Protein AF-A0A0A6ZTN2-F1 (afdb_monomer_lite)

Structure (mmCIF, N/CA/C/O backbone):
data_AF-A0A0A6ZTN2-F1
#
_entry.id   AF-A0A0A6ZTN2-F1
#
loop_
_atom_site.group_PDB
_atom_site.id
_atom_site.type_symbol
_atom_site.label_atom_id
_atom_site.label_alt_id
_atom_site.label_comp_id
_atom_site.label_asym_id
_atom_site.label_entity_id
_atom_site.label_seq_id
_atom_site.pdbx_PDB_ins_code
_atom_site.Cartn_x
_atom_site.Cartn_y
_atom_site.Cartn_z
_atom_site.occupancy
_atom_site.B_iso_or_equiv
_atom_site.auth_seq_id
_atom_site.auth_comp_id
_atom_site.auth_asym_id
_atom_site.auth_atom_id
_atom_site.pdbx_PDB_model_num
ATOM 1 N N . MET A 1 1 ? -2.021 -9.332 -8.315 1.00 92.94 1 MET A N 1
ATOM 2 C CA . MET A 1 1 ? -2.957 -8.380 -8.955 1.00 92.94 1 MET A CA 1
ATOM 3 C C . MET A 1 1 ? -2.185 -7.145 -9.375 1.00 92.94 1 MET A C 1
ATOM 5 O O . MET A 1 1 ? -1.111 -6.936 -8.828 1.00 92.94 1 MET A O 1
ATOM 9 N N . ASP A 1 2 ? -2.707 -6.347 -10.296 1.00 94.62 2 ASP A N 1
ATOM 10 C CA . ASP A 1 2 ? -2.113 -5.050 -10.625 1.00 94.62 2 ASP A CA 1
ATOM 11 C C . ASP A 1 2 ? -2.665 -4.001 -9.651 1.00 94.62 2 ASP A C 1
ATOM 13 O O . ASP A 1 2 ? -3.872 -3.760 -9.595 1.00 94.62 2 ASP A O 1
ATOM 17 N N . ILE A 1 3 ? -1.795 -3.428 -8.817 1.00 95.75 3 ILE A N 1
ATOM 18 C CA . ILE A 1 3 ? -2.171 -2.436 -7.808 1.00 95.75 3 ILE A CA 1
ATOM 19 C C . ILE A 1 3 ? -2.215 -1.067 -8.484 1.00 95.75 3 ILE A C 1
ATOM 21 O O . ILE A 1 3 ? -1.203 -0.376 -8.604 1.00 95.75 3 ILE A O 1
ATOM 25 N N . GLY A 1 4 ? -3.409 -0.716 -8.962 1.00 93.19 4 GLY A N 1
ATOM 26 C CA . GLY A 1 4 ? -3.711 0.548 -9.636 1.00 93.19 4 GLY A CA 1
ATOM 27 C C . GLY A 1 4 ? -3.679 0.506 -11.165 1.00 93.19 4 GLY A C 1
ATOM 28 O O . GLY A 1 4 ? -4.136 1.467 -11.773 1.00 93.19 4 GLY A O 1
ATOM 29 N N . GLY A 1 5 ? -3.219 -0.593 -11.777 1.00 92.69 5 GLY A N 1
ATOM 30 C CA . GLY A 1 5 ? -3.446 -0.914 -13.195 1.00 92.69 5 GLY A CA 1
ATOM 31 C C . GLY A 1 5 ? -2.608 -0.147 -14.225 1.00 92.69 5 GLY A C 1
ATOM 32 O O . GLY A 1 5 ? -2.797 -0.357 -15.418 1.00 92.69 5 GLY A O 1
ATOM 33 N N . ASP A 1 6 ? -1.694 0.720 -13.791 1.00 91.69 6 ASP A N 1
ATOM 34 C CA . ASP A 1 6 ? -0.752 1.457 -14.640 1.00 91.69 6 ASP A CA 1
ATOM 35 C C . ASP A 1 6 ? 0.474 1.905 -13.804 1.00 91.69 6 ASP A C 1
ATOM 37 O O . ASP A 1 6 ? 0.542 1.627 -12.603 1.00 91.69 6 ASP A O 1
ATOM 41 N N . SER A 1 7 ? 1.436 2.594 -14.428 1.00 87.62 7 SER A N 1
ATOM 42 C CA . SER A 1 7 ? 2.713 3.006 -13.820 1.00 87.62 7 SER A CA 1
ATOM 43 C C . SER A 1 7 ? 2.737 4.426 -13.237 1.00 87.62 7 SER A C 1
ATOM 45 O O . SER A 1 7 ? 3.815 4.977 -13.005 1.00 87.62 7 SER A O 1
ATOM 47 N N . GLN A 1 8 ? 1.589 5.083 -13.082 1.00 92.50 8 GLN A N 1
ATOM 48 C CA . GLN A 1 8 ? 1.529 6.427 -12.512 1.00 92.50 8 GLN A CA 1
ATOM 49 C C . GLN A 1 8 ? 1.782 6.409 -10.999 1.00 92.50 8 GLN A C 1
ATOM 51 O O . GLN A 1 8 ? 1.790 5.375 -10.329 1.00 92.50 8 GLN A O 1
ATOM 56 N N . VAL A 1 9 ? 1.980 7.599 -10.447 1.00 95.06 9 VAL A N 1
ATOM 57 C CA . VAL A 1 9 ? 2.163 7.789 -9.010 1.00 95.06 9 VAL A CA 1
ATOM 58 C C . VAL A 1 9 ? 0.823 7.890 -8.287 1.00 95.06 9 VAL A C 1
ATOM 60 O O . VAL A 1 9 ? -0.187 8.304 -8.862 1.00 95.06 9 VAL A O 1
ATOM 63 N N . TRP A 1 10 ? 0.837 7.538 -7.007 1.00 97.31 10 TRP A N 1
ATOM 64 C CA . TRP A 1 10 ? -0.250 7.778 -6.071 1.00 97.31 10 TRP A CA 1
ATOM 65 C C . TRP A 1 10 ? 0.210 8.629 -4.895 1.00 97.31 10 TRP A C 1
ATOM 67 O O . TRP A 1 10 ? 1.315 8.469 -4.375 1.00 97.31 10 TRP A O 1
ATOM 77 N N . THR A 1 11 ? -0.695 9.485 -4.432 1.00 97.31 11 THR A N 1
ATOM 78 C CA . THR A 1 11 ? -0.650 9.991 -3.062 1.00 97.31 11 THR A CA 1
ATOM 79 C C . THR A 1 11 ? -1.066 8.891 -2.090 1.00 97.31 11 THR A C 1
ATOM 81 O O . THR A 1 11 ? -1.794 7.955 -2.440 1.00 97.31 11 THR A O 1
ATOM 84 N N . THR A 1 12 ? -0.680 9.027 -0.828 1.00 96.56 12 THR A N 1
ATOM 85 C CA . THR A 1 12 ? -1.078 8.111 0.243 1.00 96.56 12 THR A CA 1
ATOM 86 C C . THR A 1 12 ? -2.607 8.054 0.355 1.00 96.56 12 THR A C 1
ATOM 88 O O . THR A 1 12 ? -3.183 6.982 0.538 1.00 96.56 12 THR A O 1
ATOM 91 N N . ALA A 1 13 ? -3.297 9.179 0.137 1.00 97.00 13 ALA A N 1
ATOM 92 C CA . ALA A 1 13 ? -4.760 9.239 0.117 1.00 97.00 13 ALA A CA 1
ATOM 93 C C . ALA A 1 13 ? -5.387 8.450 -1.049 1.00 97.00 13 ALA A C 1
ATOM 95 O O . ALA A 1 13 ? -6.401 7.770 -0.861 1.00 97.00 13 ALA A O 1
ATOM 96 N N . GLN A 1 14 ? -4.790 8.501 -2.245 1.00 97.88 14 GLN A N 1
ATOM 97 C CA . GLN A 1 14 ? -5.243 7.707 -3.394 1.00 97.88 14 GLN A CA 1
ATOM 98 C C . GLN A 1 14 ? -5.036 6.211 -3.154 1.00 97.88 14 GLN A C 1
ATOM 100 O O . GLN A 1 14 ? -5.929 5.418 -3.448 1.00 97.88 14 GLN A O 1
ATOM 105 N N . PHE A 1 15 ? -3.910 5.831 -2.547 1.00 97.38 15 PHE A N 1
ATOM 106 C CA . PHE A 1 15 ? -3.659 4.448 -2.155 1.00 97.38 15 PHE A CA 1
ATOM 107 C C . PHE A 1 15 ? -4.693 3.937 -1.138 1.00 97.38 15 PHE A C 1
ATOM 109 O O . PHE A 1 15 ? -5.268 2.866 -1.329 1.00 97.38 15 PHE A O 1
ATOM 116 N N . ILE A 1 16 ? -5.008 4.728 -0.106 1.00 96.12 16 ILE A N 1
ATOM 117 C CA . ILE A 1 16 ? -6.052 4.392 0.880 1.00 96.12 16 ILE A CA 1
ATOM 118 C C . ILE A 1 16 ? -7.426 4.260 0.209 1.00 96.12 16 ILE A C 1
ATOM 120 O O . ILE A 1 16 ? -8.159 3.316 0.497 1.00 96.12 16 ILE A O 1
ATOM 124 N N . SER A 1 17 ? -7.765 5.164 -0.713 1.00 97.12 17 SER A N 1
ATOM 125 C CA . SER A 1 17 ? -9.036 5.115 -1.453 1.00 97.12 17 SER A CA 1
ATOM 126 C C . SER A 1 17 ? -9.137 3.860 -2.322 1.00 97.12 17 SER A C 1
ATOM 128 O O . SER A 1 17 ? -10.196 3.240 -2.422 1.00 97.12 17 SER A O 1
ATOM 130 N N . TRP A 1 18 ? -8.024 3.441 -2.926 1.00 97.50 18 TRP A N 1
ATOM 131 C CA . TRP A 1 18 ? -7.974 2.189 -3.664 1.00 97.50 18 TRP A CA 1
ATOM 132 C C . TRP A 1 18 ? -8.187 0.984 -2.742 1.00 97.50 18 TRP A C 1
ATOM 134 O O . TRP A 1 18 ? -9.026 0.145 -3.058 1.00 97.50 18 TRP A O 1
ATOM 144 N N . LEU A 1 19 ? -7.529 0.919 -1.579 1.00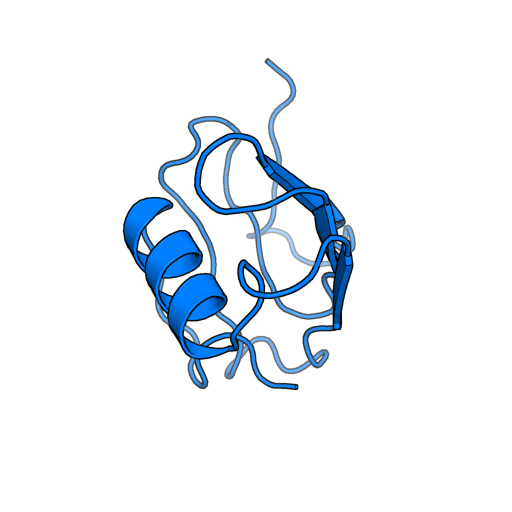 97.06 19 LEU A N 1
ATOM 145 C CA . LEU A 1 19 ? -7.754 -0.150 -0.593 1.00 97.06 19 LEU A CA 1
ATOM 146 C C . LEU A 1 19 ? -9.219 -0.229 -0.142 1.00 97.06 19 LEU A C 1
ATOM 148 O O . LEU A 1 19 ? -9.782 -1.321 -0.050 1.00 97.06 19 LEU A O 1
ATOM 152 N N . GLU A 1 20 ? -9.857 0.922 0.068 1.00 96.12 20 GLU A N 1
ATOM 153 C CA . GLU A 1 20 ? -11.286 1.015 0.377 1.00 96.12 20 GLU A CA 1
ATOM 154 C C . GLU A 1 20 ? -12.139 0.392 -0.736 1.00 96.12 20 GLU A C 1
ATOM 156 O O . GLU A 1 20 ? -13.002 -0.440 -0.459 1.00 96.12 20 GLU A O 1
ATOM 161 N N . SER A 1 21 ? -11.827 0.694 -2.003 1.00 96.62 21 SER A N 1
ATOM 162 C CA . SER A 1 21 ? -12.509 0.100 -3.164 1.00 96.62 21 SER A CA 1
ATOM 163 C C . SER A 1 21 ? -12.321 -1.419 -3.287 1.00 96.62 21 SER A C 1
ATOM 165 O O . SER A 1 21 ? -13.174 -2.092 -3.858 1.00 96.62 21 SER A O 1
ATOM 167 N N . GLN A 1 22 ? -11.232 -1.972 -2.738 1.00 96.56 22 GLN A N 1
ATOM 168 C CA . GLN A 1 22 ? -10.986 -3.419 -2.692 1.00 96.56 22 GLN A CA 1
ATOM 169 C C . GLN A 1 22 ? -11.684 -4.110 -1.507 1.00 96.56 22 GLN A C 1
ATOM 171 O O . GLN A 1 22 ? -11.549 -5.321 -1.330 1.00 96.56 22 GLN A O 1
ATOM 176 N N . GLY A 1 23 ? -12.405 -3.356 -0.669 1.00 96.06 23 GLY A N 1
ATOM 177 C CA . GLY A 1 23 ? -13.038 -3.869 0.544 1.00 96.06 23 GLY A CA 1
ATOM 178 C C . GLY A 1 23 ? 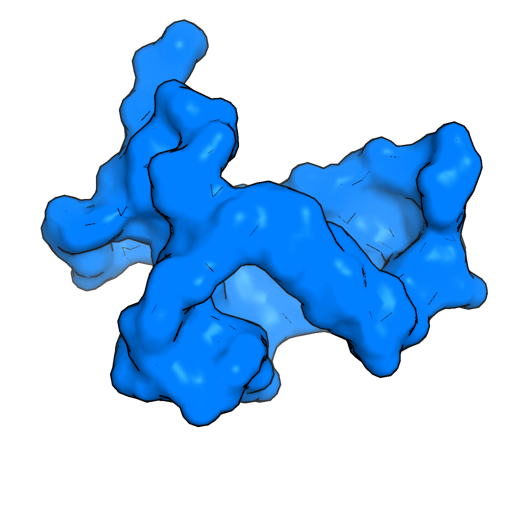-12.054 -4.170 1.675 1.00 96.06 23 GLY A C 1
ATOM 179 O O . GLY A 1 23 ? -12.420 -4.866 2.622 1.00 96.06 23 GLY A O 1
ATOM 180 N N . ALA A 1 24 ? -10.825 -3.644 1.619 1.00 96.50 24 ALA A N 1
ATOM 181 C CA . ALA A 1 24 ? -9.774 -3.973 2.584 1.00 96.50 24 ALA A CA 1
ATOM 182 C C . ALA A 1 24 ? -10.127 -3.587 4.031 1.00 96.50 24 ALA A C 1
ATOM 184 O O . ALA A 1 24 ? -9.638 -4.205 4.970 1.00 96.50 24 ALA A O 1
ATOM 185 N N . PHE A 1 25 ? -11.006 -2.598 4.217 1.00 95.56 25 PHE A N 1
ATOM 186 C CA . PHE A 1 25 ? -11.444 -2.121 5.535 1.00 95.56 25 PHE A CA 1
ATOM 187 C C . PHE A 1 25 ? -12.729 -2.789 6.047 1.00 95.56 25 PHE A C 1
ATOM 189 O O . PHE A 1 25 ? -13.168 -2.483 7.158 1.00 95.56 25 PHE A O 1
ATOM 196 N N . ASN A 1 26 ? -13.323 -3.697 5.262 1.00 95.50 26 ASN A N 1
ATOM 197 C CA . ASN A 1 26 ? -14.559 -4.411 5.606 1.00 95.50 26 ASN A CA 1
ATOM 198 C C . ASN A 1 26 ? -14.299 -5.726 6.360 1.00 95.50 26 ASN A C 1
ATOM 200 O O . ASN A 1 26 ? -15.238 -6.434 6.724 1.00 95.50 26 ASN A O 1
ATOM 204 N N . HIS A 1 27 ? -13.030 -6.055 6.601 1.00 90.69 27 HIS A N 1
ATOM 205 C CA . HIS A 1 27 ? -12.596 -7.264 7.286 1.00 90.69 27 HIS A CA 1
ATOM 206 C C . HIS A 1 27 ? -11.543 -6.913 8.347 1.00 90.69 27 HIS A C 1
ATOM 208 O O . HIS A 1 27 ? -10.792 -5.963 8.150 1.00 90.69 27 HIS A O 1
ATOM 214 N N . PRO A 1 28 ? -11.430 -7.675 9.452 1.00 92.88 28 PRO A N 1
ATOM 215 C CA . PRO A 1 28 ? -10.378 -7.454 10.452 1.00 92.88 28 PRO A CA 1
ATOM 216 C C . PRO A 1 28 ? -8.954 -7.650 9.912 1.00 92.88 28 PRO A C 1
ATOM 218 O O . PRO A 1 28 ? -7.998 -7.161 10.511 1.00 92.88 28 PRO A O 1
ATOM 221 N N . TYR A 1 29 ? -8.816 -8.395 8.816 1.00 96.06 29 TYR A N 1
ATOM 222 C CA . TYR A 1 29 ? -7.563 -8.629 8.115 1.00 96.06 29 TYR A CA 1
ATOM 223 C C . TYR A 1 29 ? -7.826 -8.741 6.613 1.00 96.06 29 TYR A C 1
ATOM 225 O O . TYR A 1 29 ? -8.752 -9.439 6.192 1.00 96.06 29 TYR A O 1
ATOM 233 N N . TRP A 1 30 ? -6.995 -8.082 5.814 1.00 97.56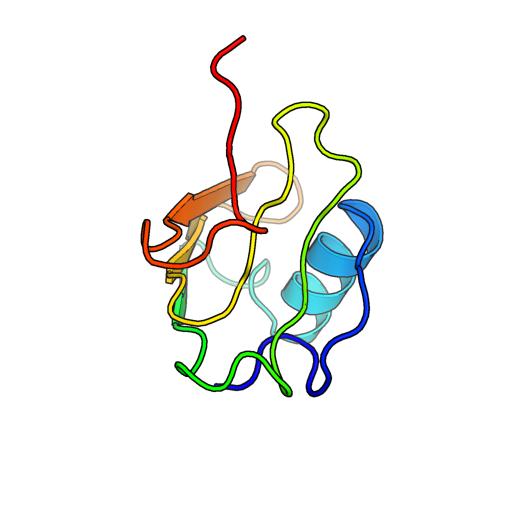 30 TRP A N 1
ATOM 234 C CA . TRP A 1 30 ? -6.990 -8.159 4.359 1.00 97.56 30 TRP A CA 1
ATOM 235 C C . TRP A 1 30 ? -5.550 -8.121 3.847 1.00 97.56 30 TRP A C 1
ATOM 237 O O . TRP A 1 30 ? -4.697 -7.433 4.408 1.00 97.56 30 TRP A O 1
ATOM 247 N N . MET A 1 31 ? -5.269 -8.845 2.767 1.00 97.81 31 MET A N 1
ATOM 248 C CA . MET A 1 31 ? -3.944 -8.856 2.154 1.00 97.81 31 MET A CA 1
ATOM 249 C C . MET A 1 31 ? -4.027 -8.966 0.639 1.00 97.81 31 MET A C 1
ATOM 251 O O . MET A 1 31 ? -4.888 -9.660 0.095 1.00 97.81 31 MET A O 1
ATOM 255 N N . CYS A 1 32 ? -3.063 -8.358 -0.045 1.00 97.12 32 CYS A N 1
ATOM 256 C CA . CYS A 1 32 ? -2.829 -8.620 -1.454 1.00 97.12 32 CYS A CA 1
ATOM 257 C C . CYS A 1 32 ? -1.348 -8.555 -1.816 1.00 97.12 32 CYS A C 1
ATOM 259 O O . CYS A 1 32 ? -0.541 -7.921 -1.135 1.00 97.12 32 CYS A O 1
ATOM 261 N N . LYS A 1 33 ? -1.009 -9.168 -2.952 1.00 95.88 33 LYS A N 1
ATOM 262 C CA . LYS A 1 33 ? 0.316 -9.066 -3.562 1.00 95.88 33 LYS A CA 1
ATOM 263 C C . LYS A 1 33 ? 0.219 -8.409 -4.940 1.00 95.88 33 LYS A C 1
ATOM 265 O O . LYS A 1 33 ? -0.535 -8.875 -5.809 1.00 95.88 33 LYS A O 1
ATOM 270 N N . GLY A 1 34 ? 1.024 -7.370 -5.141 1.00 95.12 34 GLY A N 1
ATOM 271 C CA . GLY A 1 34 ? 1.251 -6.745 -6.438 1.00 95.12 34 GLY A CA 1
ATOM 272 C C . GLY A 1 34 ? 1.937 -7.707 -7.407 1.00 95.12 34 GLY A C 1
ATOM 273 O O . GLY A 1 34 ? 2.772 -8.530 -7.020 1.00 95.12 34 GLY A O 1
ATOM 274 N N . SER A 1 35 ? 1.571 -7.641 -8.682 1.00 94.31 35 SER A N 1
ATOM 275 C CA . SER A 1 35 ? 2.292 -8.346 -9.740 1.00 94.31 35 SER A CA 1
ATOM 276 C C . SER A 1 35 ? 3.704 -7.766 -9.876 1.00 94.31 35 SER A C 1
ATOM 278 O O . SER A 1 35 ? 3.976 -6.648 -9.448 1.00 94.31 35 SER A O 1
ATOM 280 N N . TRP A 1 36 ? 4.625 -8.505 -10.490 1.00 92.88 36 TRP A N 1
ATOM 281 C CA . TRP A 1 36 ? 5.971 -7.992 -10.785 1.00 92.88 36 TRP A CA 1
ATOM 282 C C . TRP A 1 36 ? 6.002 -7.020 -11.980 1.00 92.88 36 TRP A C 1
ATOM 284 O O . TRP A 1 36 ? 7.070 -6.556 -12.372 1.00 92.88 36 TRP A O 1
ATOM 294 N N . ALA A 1 37 ? 4.847 -6.707 -12.576 1.00 91.50 37 ALA A N 1
ATOM 295 C CA . ALA A 1 37 ? 4.752 -5.806 -13.715 1.00 91.50 37 ALA A CA 1
ATOM 296 C C . ALA A 1 37 ? 4.856 -4.345 -13.253 1.00 91.50 37 ALA A C 1
ATOM 298 O O . ALA A 1 37 ? 3.855 -3.708 -12.935 1.00 91.50 37 ALA A O 1
ATOM 299 N N . TYR A 1 38 ? 6.068 -3.791 -13.245 1.00 87.81 38 TYR A N 1
ATOM 300 C CA . TYR A 1 38 ? 6.314 -2.385 -12.891 1.00 87.81 38 TYR A CA 1
ATOM 301 C C . TYR A 1 38 ? 5.486 -1.386 -13.716 1.00 87.81 38 TYR A C 1
ATOM 303 O O . TYR A 1 38 ? 5.105 -0.342 -13.203 1.00 87.81 38 TYR A O 1
ATOM 311 N N . ALA A 1 39 ? 5.154 -1.721 -14.966 1.00 90.19 39 ALA A N 1
ATOM 312 C CA . ALA A 1 39 ? 4.317 -0.883 -15.825 1.00 90.19 39 ALA A CA 1
ATOM 313 C C . ALA A 1 39 ? 2.831 -0.831 -15.402 1.00 90.19 39 ALA A C 1
ATOM 315 O O . ALA A 1 39 ? 2.105 0.048 -15.857 1.00 90.19 39 ALA A O 1
ATOM 316 N N . ASN A 1 40 ? 2.386 -1.747 -14.535 1.00 93.56 40 ASN A N 1
ATOM 317 C CA . ASN A 1 40 ? 0.979 -1.900 -14.150 1.00 93.56 40 ASN A CA 1
ATOM 318 C C . ASN A 1 40 ? 0.737 -1.685 -12.646 1.00 93.56 40 ASN A C 1
ATOM 320 O O . ASN A 1 40 ? -0.374 -1.904 -12.159 1.00 93.56 40 ASN A O 1
ATOM 324 N N . ASN A 1 41 ? 1.770 -1.318 -11.886 1.00 93.69 41 ASN A N 1
ATOM 325 C CA . ASN A 1 41 ? 1.653 -1.071 -10.455 1.00 93.69 41 ASN A CA 1
ATOM 326 C C . ASN A 1 41 ? 2.134 0.338 -10.124 1.00 93.69 41 ASN A C 1
ATOM 328 O O . ASN A 1 41 ? 3.167 0.793 -10.615 1.00 93.69 41 ASN A O 1
ATOM 332 N N . LYS A 1 42 ? 1.394 0.995 -9.235 1.00 95.38 42 LYS A N 1
ATOM 333 C CA . LYS A 1 42 ? 1.650 2.377 -8.836 1.00 95.38 42 LYS A CA 1
ATOM 334 C C . LYS A 1 42 ? 2.875 2.497 -7.927 1.00 95.38 42 LYS A C 1
ATOM 336 O O . LYS A 1 42 ? 3.377 1.519 -7.360 1.00 95.38 42 LYS A O 1
ATOM 341 N N . VAL A 1 43 ? 3.318 3.737 -7.744 1.00 94.31 43 VAL A N 1
ATOM 342 C CA . VAL A 1 43 ? 4.349 4.129 -6.772 1.00 94.31 43 VAL A CA 1
ATOM 343 C C . VAL A 1 43 ? 3.778 5.192 -5.840 1.00 94.31 43 VAL A C 1
ATOM 345 O O . VAL A 1 43 ? 3.194 6.160 -6.320 1.00 94.31 43 VAL A O 1
ATOM 348 N N . ILE A 1 44 ? 3.945 5.030 -4.527 1.00 95.12 44 ILE A N 1
ATOM 349 C CA . ILE A 1 44 ? 3.533 6.031 -3.532 1.00 95.12 44 ILE A CA 1
ATOM 350 C C . ILE A 1 44 ? 4.718 6.959 -3.255 1.00 95.12 44 ILE A C 1
ATOM 352 O O . ILE A 1 44 ? 5.799 6.471 -2.924 1.00 95.12 44 ILE A O 1
ATOM 356 N N . THR A 1 45 ? 4.530 8.275 -3.386 1.00 94.00 45 THR A N 1
ATOM 357 C CA . THR A 1 45 ? 5.650 9.242 -3.400 1.00 94.00 45 THR A CA 1
ATOM 358 C C . THR A 1 45 ? 5.568 10.346 -2.342 1.00 94.00 45 THR A C 1
ATOM 360 O O . THR A 1 45 ? 6.493 11.140 -2.218 1.00 94.00 45 THR A O 1
ATOM 363 N N . ASP A 1 46 ? 4.476 10.438 -1.582 1.00 95.19 46 ASP A N 1
ATOM 364 C CA . ASP A 1 46 ? 4.215 11.525 -0.622 1.00 95.19 46 ASP A CA 1
ATOM 365 C C . ASP A 1 46 ? 4.330 11.090 0.849 1.00 95.19 46 ASP A C 1
ATOM 367 O O . ASP A 1 46 ? 3.950 11.834 1.749 1.00 95.19 46 ASP A O 1
ATOM 371 N N . THR A 1 47 ? 4.873 9.896 1.10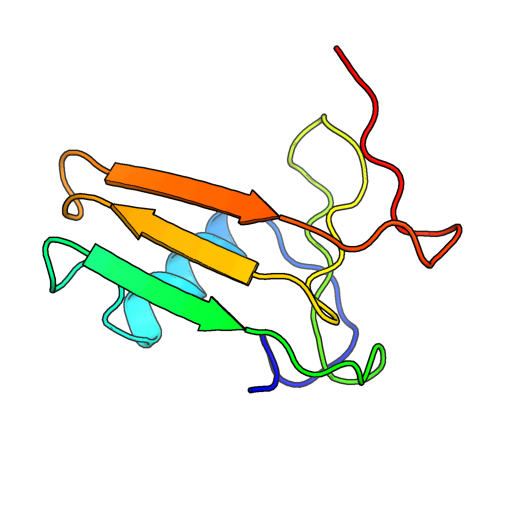8 1.00 91.06 47 THR A N 1
ATOM 372 C CA . THR A 1 47 ? 5.009 9.355 2.473 1.00 91.06 47 THR A CA 1
ATOM 373 C C . THR A 1 47 ? 6.074 10.069 3.306 1.00 91.06 47 THR A C 1
ATOM 375 O O . THR A 1 47 ? 6.102 9.923 4.524 1.00 91.06 47 THR A O 1
ATOM 378 N N . GLY A 1 48 ? 6.988 10.800 2.659 1.00 90.00 48 GLY A N 1
ATOM 379 C CA . GLY A 1 48 ? 8.197 11.334 3.292 1.00 90.00 48 GLY A CA 1
ATOM 380 C C . GLY A 1 48 ? 9.269 10.273 3.573 1.00 90.00 48 GLY A C 1
ATOM 381 O O . GLY A 1 48 ? 10.368 10.620 3.995 1.00 90.00 48 GLY A O 1
ATOM 382 N N . CYS A 1 49 ? 8.993 8.996 3.301 1.00 86.88 49 CYS A N 1
ATOM 383 C CA . CYS A 1 49 ? 9.936 7.894 3.471 1.00 86.88 49 CYS A CA 1
ATOM 384 C C . CYS A 1 49 ? 10.629 7.520 2.157 1.00 86.88 49 CYS A C 1
ATOM 386 O O . CYS A 1 49 ? 11.254 6.477 2.098 1.00 86.88 49 CYS A O 1
ATOM 388 N N . GLY A 1 50 ? 10.503 8.317 1.093 1.00 89.00 50 GLY A N 1
ATOM 389 C CA . GLY A 1 50 ? 10.929 7.944 -0.258 1.00 89.00 50 GLY A CA 1
ATOM 390 C C . GLY A 1 50 ? 9.837 7.222 -1.056 1.00 89.00 50 GLY A C 1
ATOM 391 O O . GLY A 1 50 ? 8.658 7.235 -0.690 1.00 89.00 50 GLY A O 1
ATOM 392 N N . ASN A 1 51 ? 10.227 6.631 -2.184 1.00 91.31 51 ASN A N 1
ATOM 393 C CA . ASN A 1 51 ? 9.295 6.011 -3.122 1.00 91.31 51 ASN A CA 1
ATOM 394 C C . ASN A 1 51 ? 8.972 4.578 -2.701 1.00 91.31 51 ASN A C 1
ATOM 396 O O . ASN A 1 51 ? 9.854 3.722 -2.633 1.00 91.31 51 ASN A O 1
ATOM 400 N N . ILE A 1 52 ? 7.686 4.288 -2.517 1.00 92.56 52 ILE A N 1
ATOM 401 C CA . ILE A 1 52 ? 7.197 2.937 -2.240 1.00 92.56 52 ILE A CA 1
ATOM 402 C C . ILE A 1 52 ? 6.602 2.365 -3.526 1.00 92.56 52 ILE A C 1
ATOM 404 O O . ILE A 1 52 ? 5.459 2.661 -3.879 1.00 92.56 52 ILE A O 1
ATOM 408 N N . CYS A 1 53 ? 7.366 1.549 -4.252 1.00 92.75 53 CYS A N 1
ATOM 409 C CA . CYS A 1 53 ? 6.846 0.838 -5.420 1.00 92.75 53 CYS A CA 1
ATOM 410 C C . CYS A 1 53 ? 5.957 -0.336 -5.000 1.00 92.75 53 CYS A C 1
ATOM 412 O O . CYS A 1 53 ? 6.310 -1.112 -4.116 1.00 92.75 53 CYS A O 1
ATOM 414 N N . LEU A 1 54 ? 4.810 -0.490 -5.667 1.00 94.56 54 LEU A N 1
ATOM 415 C CA . LEU A 1 54 ? 3.844 -1.551 -5.359 1.00 94.56 54 LEU A CA 1
ATOM 416 C C . LEU A 1 54 ? 4.023 -2.803 -6.234 1.00 94.56 54 LEU A C 1
ATOM 418 O O . LEU A 1 54 ? 3.406 -3.837 -5.973 1.00 94.56 54 LEU A O 1
ATOM 422 N N . ALA A 1 55 ? 4.903 -2.746 -7.237 1.00 93.88 55 ALA A N 1
ATOM 423 C CA . ALA A 1 55 ? 5.293 -3.910 -8.024 1.00 93.88 55 ALA A CA 1
ATOM 424 C C . ALA A 1 55 ? 5.975 -4.957 -7.130 1.00 93.88 55 ALA A C 1
ATOM 426 O O . ALA A 1 55 ? 6.950 -4.676 -6.439 1.00 93.88 55 ALA A O 1
ATOM 427 N N . GLY A 1 56 ? 5.431 -6.171 -7.113 1.00 92.69 56 GLY A N 1
ATOM 428 C CA . GLY A 1 56 ? 5.900 -7.276 -6.280 1.00 92.69 56 GLY A CA 1
ATOM 429 C C . GLY A 1 56 ? 5.639 -7.116 -4.776 1.00 92.69 56 GLY A C 1
ATOM 430 O O . GLY A 1 56 ? 5.828 -8.098 -4.045 1.00 92.69 56 GLY A O 1
ATOM 431 N N . ALA A 1 57 ? 5.175 -5.942 -4.328 1.00 94.50 57 ALA A N 1
ATOM 432 C CA . ALA A 1 57 ? 4.950 -5.623 -2.927 1.00 94.50 57 ALA A CA 1
ATOM 433 C C . ALA A 1 57 ? 3.814 -6.453 -2.322 1.00 94.50 57 ALA A C 1
ATOM 435 O O . ALA A 1 57 ? 2.848 -6.827 -2.994 1.00 94.50 57 ALA A O 1
ATOM 436 N N . VAL A 1 58 ? 3.931 -6.724 -1.026 1.00 96.75 58 VAL A N 1
ATOM 437 C CA . VAL A 1 58 ? 2.843 -7.270 -0.213 1.00 96.75 58 VAL A CA 1
ATOM 438 C C . VAL A 1 58 ? 2.223 -6.121 0.567 1.00 96.75 58 VAL A C 1
ATOM 440 O O . VAL A 1 58 ? 2.935 -5.387 1.252 1.00 96.75 58 VAL A O 1
ATOM 443 N N . VAL A 1 59 ? 0.906 -5.970 0.451 1.00 97.62 59 VAL A N 1
ATOM 444 C CA . VAL A 1 59 ? 0.117 -5.010 1.221 1.00 97.62 59 VAL A CA 1
ATOM 445 C C . VAL A 1 59 ? -0.761 -5.788 2.181 1.00 97.62 59 VAL A C 1
ATOM 447 O O . VAL A 1 59 ? -1.537 -6.644 1.758 1.00 97.62 59 VAL A O 1
ATOM 450 N N . GLU A 1 60 ? -0.648 -5.469 3.460 1.00 98.06 60 GLU A N 1
ATOM 451 C CA . GLU A 1 60 ? -1.464 -6.033 4.525 1.00 98.06 60 GLU A CA 1
ATOM 452 C C . GLU A 1 60 ? -2.195 -4.916 5.250 1.00 98.06 60 GLU A C 1
ATOM 454 O O . GLU A 1 60 ? -1.619 -3.874 5.566 1.00 98.06 60 GLU A O 1
ATOM 459 N N . VAL A 1 61 ? -3.468 -5.156 5.526 1.00 97.88 61 VAL A N 1
ATOM 460 C CA . VAL A 1 61 ? -4.340 -4.264 6.273 1.00 97.88 61 VAL A CA 1
ATOM 461 C C . VAL A 1 61 ? -4.893 -5.052 7.449 1.00 97.88 61 VAL A C 1
ATOM 463 O O . VAL A 1 61 ? -5.538 -6.082 7.263 1.00 97.88 61 VAL A O 1
ATOM 466 N N . THR A 1 62 ? -4.642 -4.562 8.657 1.00 97.31 62 THR A N 1
ATOM 467 C CA . THR A 1 62 ? -5.170 -5.137 9.899 1.00 97.31 62 THR A CA 1
ATOM 468 C C . THR A 1 62 ? -6.028 -4.094 10.600 1.00 97.31 62 THR A C 1
ATOM 470 O O . THR A 1 62 ? -5.601 -2.949 10.748 1.00 97.31 62 THR A O 1
ATOM 473 N N . GLY A 1 63 ? -7.213 -4.486 11.063 1.00 93.69 63 GLY A N 1
ATOM 474 C CA . GLY A 1 63 ? -8.206 -3.593 11.660 1.00 93.69 63 GLY A CA 1
ATOM 475 C C . GLY A 1 63 ? -9.234 -3.068 10.652 1.00 93.69 63 GLY A C 1
ATOM 476 O O . GLY A 1 63 ? -9.289 -3.507 9.509 1.00 93.69 63 GLY A O 1
ATOM 477 N N . THR A 1 64 ? -10.081 -2.137 11.089 1.00 88.38 64 THR A N 1
ATOM 478 C CA . THR A 1 64 ? -11.180 -1.562 10.287 1.00 88.38 64 THR A CA 1
ATOM 479 C C . THR A 1 64 ? -11.008 -0.050 10.138 1.00 88.38 64 THR A C 1
AT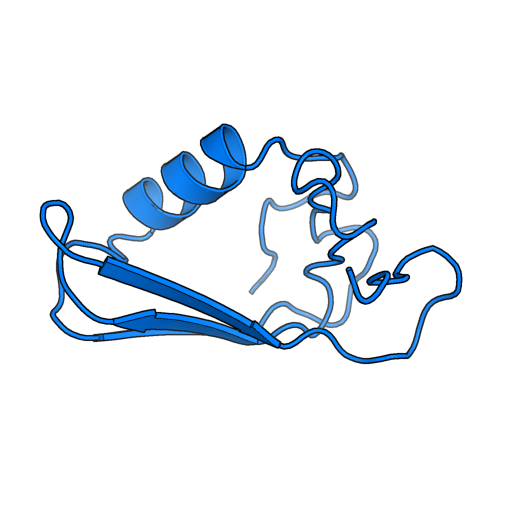OM 481 O O . THR A 1 64 ? -10.082 0.532 10.698 1.00 88.38 64 THR A O 1
ATOM 484 N N . ARG A 1 65 ? -11.896 0.630 9.393 1.00 87.31 65 ARG A N 1
ATOM 485 C CA . ARG A 1 65 ? -11.748 2.060 9.043 1.00 87.31 65 ARG A CA 1
ATOM 486 C C . ARG A 1 65 ? -11.413 2.986 10.223 1.00 87.31 65 ARG A C 1
ATOM 488 O O . ARG A 1 65 ? -10.646 3.925 10.038 1.00 87.31 65 ARG A O 1
ATOM 495 N N . GLY A 1 66 ? -11.979 2.722 11.403 1.00 86.69 66 GLY A N 1
ATOM 496 C CA . GLY A 1 66 ? -11.779 3.537 12.608 1.00 86.69 66 GLY A CA 1
ATOM 497 C C . GLY A 1 66 ? -10.465 3.284 13.356 1.00 86.69 66 GLY A C 1
ATOM 498 O O . GLY A 1 66 ? -10.042 4.137 14.128 1.00 86.69 66 GLY A O 1
ATOM 499 N N . ALA A 1 67 ? -9.819 2.138 13.136 1.00 88.12 67 ALA A N 1
ATOM 500 C CA . ALA A 1 67 ? -8.532 1.784 13.727 1.00 88.12 67 ALA A CA 1
ATOM 501 C C . ALA A 1 67 ? -7.869 0.708 12.856 1.00 88.12 67 ALA A C 1
ATOM 503 O O . ALA A 1 67 ? -8.206 -0.474 12.961 1.00 88.12 67 ALA A O 1
ATOM 504 N N . MET A 1 68 ? -6.948 1.127 11.982 1.00 91.12 68 MET A N 1
ATOM 505 C CA . MET A 1 68 ? -6.245 0.238 11.054 1.00 91.12 68 MET A CA 1
ATOM 506 C C . MET A 1 68 ? -4.733 0.442 11.089 1.00 91.12 68 MET A C 1
ATOM 508 O O . MET A 1 68 ? -4.236 1.526 11.385 1.00 91.12 68 MET A O 1
ATOM 512 N N . THR A 1 69 ? -4.009 -0.600 10.699 1.00 95.88 69 THR A N 1
ATOM 513 C CA . THR A 1 69 ? -2.594 -0.552 10.334 1.00 95.88 69 THR A CA 1
ATOM 514 C C . THR A 1 69 ? -2.445 -1.066 8.907 1.00 95.88 69 THR A C 1
ATOM 516 O O . THR A 1 69 ? -2.923 -2.157 8.601 1.00 95.88 69 THR A O 1
ATOM 519 N N . ILE A 1 70 ? -1.779 -0.290 8.048 1.00 95.94 70 ILE A N 1
ATOM 520 C CA . ILE A 1 70 ? -1.408 -0.7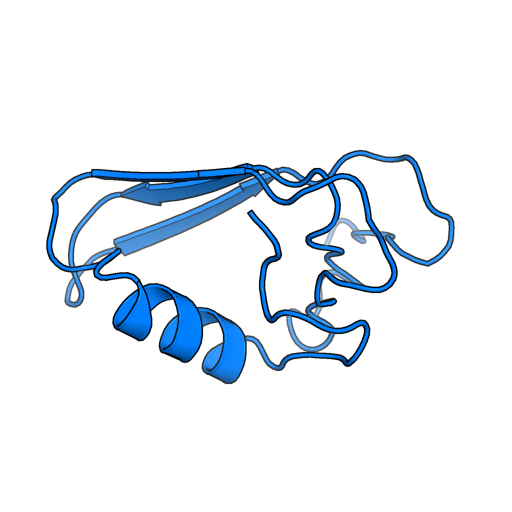02 6.690 1.00 95.94 70 ILE A CA 1
ATOM 521 C C . ILE A 1 70 ? 0.097 -0.951 6.682 1.00 95.94 70 ILE A C 1
ATOM 523 O O . ILE A 1 70 ? 0.880 -0.041 6.952 1.00 95.94 70 ILE A O 1
ATOM 527 N N . ARG A 1 71 ? 0.505 -2.179 6.365 1.00 96.06 71 ARG A N 1
ATOM 528 C CA . ARG A 1 71 ? 1.907 -2.556 6.183 1.00 96.06 71 ARG A CA 1
ATOM 529 C C . ARG A 1 71 ? 2.165 -2.822 4.707 1.00 96.06 71 ARG A C 1
ATOM 531 O O . ARG A 1 71 ? 1.502 -3.663 4.106 1.00 96.06 71 ARG A O 1
ATOM 538 N N . VAL A 1 72 ? 3.154 -2.135 4.140 1.00 94.69 72 VAL A N 1
ATOM 539 C CA . VAL A 1 72 ? 3.639 -2.386 2.777 1.00 94.69 72 VAL A CA 1
ATOM 540 C C . VAL A 1 72 ? 5.056 -2.938 2.857 1.00 94.69 72 VAL A C 1
ATOM 542 O O . VAL A 1 72 ? 5.953 -2.281 3.376 1.00 94.69 72 VAL A O 1
ATOM 545 N N . THR A 1 73 ? 5.257 -4.149 2.342 1.00 92.31 73 THR A N 1
ATOM 546 C CA . THR A 1 73 ? 6.579 -4.771 2.209 1.00 92.31 73 THR A CA 1
ATOM 547 C C . THR A 1 73 ? 6.976 -4.750 0.741 1.00 92.31 73 THR A C 1
ATOM 549 O O . THR A 1 73 ? 6.428 -5.515 -0.056 1.00 92.31 73 THR A O 1
ATOM 552 N N . THR A 1 74 ? 7.902 -3.861 0.381 1.00 88.12 74 THR A N 1
ATOM 553 C CA . THR A 1 74 ? 8.391 -3.706 -0.996 1.00 88.12 74 THR A CA 1
ATOM 554 C C . THR A 1 74 ? 9.664 -4.533 -1.239 1.00 88.12 74 THR A C 1
ATOM 556 O O . THR A 1 74 ? 10.528 -4.592 -0.359 1.00 88.12 74 THR A O 1
ATOM 559 N N . PRO A 1 75 ? 9.808 -5.209 -2.393 1.00 80.44 75 PRO A N 1
ATOM 560 C CA . PRO A 1 75 ? 11.057 -5.862 -2.776 1.00 80.44 75 PRO A CA 1
ATOM 561 C C . PRO A 1 75 ? 12.134 -4.833 -3.167 1.00 80.44 75 PRO A C 1
ATOM 563 O O . PRO A 1 75 ? 11.866 -3.880 -3.892 1.00 80.44 75 PRO A O 1
ATOM 566 N N . GLY A 1 76 ? 13.383 -5.049 -2.743 1.00 70.00 76 GLY A N 1
ATOM 567 C CA . GLY A 1 76 ? 14.506 -4.123 -2.974 1.00 70.00 76 GLY A CA 1
ATOM 568 C C . GLY A 1 76 ? 15.102 -4.128 -4.391 1.00 70.00 76 GLY A C 1
ATOM 569 O O . GLY A 1 76 ? 16.314 -4.022 -4.533 1.00 70.00 76 GLY A O 1
ATOM 570 N N . THR A 1 77 ? 14.301 -4.331 -5.441 1.00 61.62 77 THR A N 1
ATOM 571 C CA . THR A 1 77 ? 14.803 -4.683 -6.788 1.00 61.62 77 THR A CA 1
ATOM 572 C C . THR A 1 77 ? 14.819 -3.549 -7.819 1.00 61.62 77 THR A C 1
ATOM 574 O O . THR A 1 77 ? 15.155 -3.806 -8.972 1.00 61.62 77 THR A O 1
ATOM 577 N N . SER A 1 78 ? 14.499 -2.300 -7.463 1.00 62.91 78 SER A N 1
ATOM 578 C CA . SER A 1 78 ? 14.522 -1.178 -8.420 1.00 62.91 78 SER A CA 1
ATOM 579 C C . SER A 1 78 ? 15.114 0.095 -7.822 1.00 62.91 78 SER A C 1
ATOM 581 O O . SER A 1 78 ? 14.673 0.535 -6.767 1.00 62.91 78 SER A O 1
ATOM 583 N N . SER A 1 79 ? 16.042 0.728 -8.545 1.00 64.62 79 SER A N 1
ATOM 584 C CA . SER A 1 79 ? 16.731 1.975 -8.165 1.00 64.62 79 SER A CA 1
ATOM 585 C C . SER A 1 79 ? 15.812 3.190 -7.987 1.00 64.62 79 SER A C 1
ATOM 587 O O . SER A 1 79 ? 16.206 4.173 -7.377 1.00 64.62 79 SER A O 1
ATOM 589 N N . SER A 1 80 ? 14.582 3.139 -8.501 1.00 66.81 80 SER A N 1
ATOM 590 C CA . SER A 1 80 ? 13.551 4.158 -8.270 1.00 66.81 80 SER A CA 1
ATOM 591 C C . SER A 1 80 ? 12.714 3.922 -7.002 1.00 66.81 80 SER A C 1
ATOM 593 O O . SER A 1 80 ? 11.887 4.773 -6.672 1.00 66.81 80 SER A O 1
ATOM 595 N N . CYS A 1 81 ? 12.907 2.786 -6.316 1.00 71.81 81 CYS A N 1
ATOM 596 C CA . CYS A 1 81 ? 12.199 2.362 -5.105 1.00 71.81 81 CYS A CA 1
ATOM 597 C C . CYS A 1 81 ? 13.151 2.380 -3.907 1.00 71.81 81 CYS A C 1
ATOM 599 O O . CYS A 1 81 ? 13.609 1.333 -3.446 1.00 71.81 81 CYS A O 1
ATOM 601 N N . GLU A 1 82 ? 13.457 3.568 -3.406 1.00 71.75 82 GLU A N 1
ATOM 602 C CA . GLU A 1 82 ? 14.264 3.720 -2.201 1.00 71.75 82 GLU A CA 1
ATOM 603 C C . GLU A 1 82 ? 13.387 4.231 -1.066 1.00 71.75 82 GLU A C 1
ATOM 605 O O . GLU A 1 82 ? 12.764 5.290 -1.181 1.00 71.75 82 GLU A O 1
ATOM 610 N N . VAL A 1 83 ? 13.339 3.453 0.019 1.00 70.25 83 VAL A N 1
ATOM 611 C CA . VAL A 1 83 ? 12.755 3.888 1.284 1.00 70.25 83 VAL A CA 1
ATOM 612 C C . VAL A 1 83 ? 13.889 4.401 2.163 1.00 70.25 83 VAL A C 1
ATOM 614 O O . VAL A 1 83 ? 14.774 3.637 2.550 1.00 70.25 83 VAL A O 1
ATOM 617 N N . TYR A 1 84 ? 13.881 5.697 2.449 1.00 65.12 84 TYR A N 1
ATOM 618 C CA . TYR A 1 84 ? 14.847 6.337 3.327 1.00 65.12 84 TYR A CA 1
ATOM 619 C C . TYR A 1 84 ? 14.427 6.113 4.780 1.00 65.12 84 TYR A C 1
ATOM 621 O O . TYR A 1 84 ? 13.298 6.419 5.167 1.00 65.12 84 TYR A O 1
ATOM 629 N N . TRP A 1 85 ? 15.335 5.560 5.582 1.00 56.69 85 TRP A N 1
ATOM 630 C CA . TRP A 1 85 ? 15.155 5.474 7.027 1.00 56.69 85 TRP A CA 1
ATOM 631 C C . TRP A 1 85 ? 15.204 6.894 7.608 1.00 56.69 85 TRP A C 1
ATOM 633 O O . TRP A 1 85 ? 16.224 7.569 7.459 1.00 56.69 85 TRP A O 1
ATOM 643 N N . GLN A 1 86 ? 14.099 7.348 8.208 1.00 46.44 86 GLN A N 1
ATOM 644 C CA . GLN A 1 86 ? 14.076 8.542 9.063 1.00 46.44 86 GLN A CA 1
ATOM 645 C C . GLN A 1 86 ? 14.555 8.199 10.473 1.00 46.44 86 GLN A C 1
ATOM 647 O O . GLN A 1 86 ? 14.260 7.069 10.930 1.00 46.44 86 GLN A O 1
#

pLDDT: mean 90.06, std 10.67, range [46.44, 98.06]

Foldseek 3Di:
DQAQQAQEEDEPVRSVVSCVVVCCQVDQKDKDFHAQPNGTHYWHAHPVQAIATRRRKIWMWGHHPVDIDIDIGGDPPDPRHGGHDD

Radius of gyration: 12.27 Å; chains: 1; bounding box: 31×21×30 Å

Organism: NCBI:txid754093

Sequence (86 aa):
MDIGGDSQVWTTAQFISWLESQGAFNHPYWMCKGSWAYANNKVITDTGCGNICLAGAVVEVTGTRGAMTIRVTTPGTSSSCEVYWQ

Secondary structure (DSSP, 8-state):
--SBSSS-EE-HHHHHHHHHHTTTTSSSEEEEE--S-GGGB-EE--SSSB-EE-TT-EEEEEEETTEEEEEEE--S--TT--B---